Protein AF-F2UJC3-F1 (afdb_monomer)

Sequence (124 aa):
MILPASKEKDKKLKKRYAVFDDDGNLCELKGFEIKRNGELKLIKIFQSSVFEAFLQGDNLEEVYEAVATVADHWLDILYSKGEGLSSQELFDLISENRSMSRTLKEYEGQKSTSISTAKSVQAC

Mean predicted aligned error: 4.81 Å

pLDDT: mean 92.14, std 5.21, range [58.25, 98.31]

Nearest PDB structures (foldseek):
  8b6k-assembly2_B  TM=9.896E-01  e=1.056E-11  Saccharomyces cerevisiae
  6fwk-assembly2_B  TM=9.889E-01  e=9.911E-12  Saccharomyces cerevisiae S288C
  6g0a-assembly1_A  TM=9.917E-01  e=2.744E-11  Saccharomyces cerevisiae S288C
  4m8o-assembly1_A  TM=9.919E-01  e=3.116E-11  Saccharomyces cerevisiae S288C
  9b8r-assembly1_E  TM=9.919E-01  e=4.565E-11  Saccharomyces cerevisiae

Foldseek 3Di:
DDADQDPDPPDGDPFADWDADPVRDTPDGTDAPLPDDKDQQQRNVLVVCLSSLCVDDDDPVRSVVSSVVSVVVSVCCVVVVNPPHDPVRSCNRGDIDDDDPDDLVVQPPHDDPVNVVVVVVVVD

InterPro domains:
  IPR029703 DNA polymerase epsilon catalytic subunit [PTHR10670] (1-120)
  IPR042087 DNA polymerase family B, thumb domain [G3DSA:1.10.132.60] (13-124)
  IPR043502 DNA/RNA polymerase superfamily [SSF56672] (1-120)
  IPR055191 DNA polymerase epsilon ,catalytic subunit A, thumb domain [PF22634] (36-121)

Radius of gyration: 18.41 Å; Cα contacts (8 Å, |Δi|>4): 115; chains: 1; bounding box: 40×36×49 Å

Secondary structure (DSSP, 8-state):
-B-PPPSSTT---TT-EEEE-TTS-EEEEES-GGGSSS-BHHHHHHHHHHHHHTT--SSHHHHHHHHHHHHHHHHHHHHTTSTT--HHHHHHHH-B----SS-GGGGTT---HHHHHHHHHHH-

Structure (mmCIF, N/CA/C/O backbone):
data_AF-F2UJC3-F1
#
_entry.id   AF-F2UJC3-F1
#
loop_
_atom_site.group_PDB
_atom_site.id
_atom_site.type_symbol
_atom_site.label_atom_id
_atom_site.label_alt_id
_atom_site.label_comp_id
_atom_site.label_asym_id
_atom_site.label_entity_id
_atom_site.label_seq_id
_atom_site.pdbx_PDB_ins_code
_atom_site.Cartn_x
_atom_site.Cartn_y
_atom_site.Cartn_z
_atom_site.occupancy
_atom_site.B_iso_or_equiv
_atom_site.auth_seq_id
_atom_site.auth_comp_id
_atom_site.auth_asym_id
_atom_site.auth_atom_id
_atom_site.pdbx_PDB_model_num
ATOM 1 N N . MET A 1 1 ? 7.088 -12.435 -9.615 1.00 91.94 1 MET A N 1
ATOM 2 C CA . MET A 1 1 ? 6.589 -12.642 -8.228 1.00 91.94 1 MET A CA 1
ATOM 3 C C . MET A 1 1 ? 7.376 -11.755 -7.277 1.00 91.94 1 MET A C 1
ATOM 5 O O . MET A 1 1 ? 8.595 -11.742 -7.368 1.00 91.94 1 MET A O 1
ATOM 9 N N . ILE A 1 2 ? 6.699 -11.057 -6.364 1.00 94.25 2 ILE A N 1
ATOM 10 C CA . ILE A 1 2 ? 7.307 -10.134 -5.397 1.00 94.25 2 ILE A CA 1
ATOM 11 C C . ILE A 1 2 ? 7.008 -10.600 -3.967 1.00 94.25 2 ILE A C 1
ATOM 13 O O . ILE A 1 2 ? 5.863 -10.918 -3.625 1.00 94.25 2 ILE A O 1
ATOM 17 N N . LEU A 1 3 ? 8.047 -10.626 -3.128 1.00 93.31 3 LEU A N 1
ATOM 18 C CA . LEU A 1 3 ? 8.002 -11.041 -1.725 1.00 93.31 3 LEU A CA 1
ATOM 19 C C . LEU A 1 3 ? 8.567 -9.930 -0.825 1.00 93.31 3 LEU A C 1
ATOM 21 O O . LEU A 1 3 ? 9.729 -9.562 -0.989 1.00 93.31 3 LEU A O 1
ATOM 25 N N . PRO A 1 4 ? 7.799 -9.406 0.148 1.00 92.69 4 PRO A N 1
ATOM 26 C CA . PRO A 1 4 ? 8.301 -8.391 1.062 1.00 92.69 4 PRO A CA 1
ATOM 27 C C . PRO A 1 4 ? 9.176 -9.005 2.163 1.00 92.69 4 PRO A C 1
ATOM 29 O O . PRO A 1 4 ? 8.915 -10.105 2.662 1.00 92.69 4 PRO A O 1
ATOM 32 N N . ALA A 1 5 ? 10.175 -8.244 2.607 1.00 91.12 5 ALA A N 1
ATOM 33 C CA . ALA A 1 5 ? 11.023 -8.592 3.742 1.00 91.12 5 ALA A CA 1
ATOM 34 C C . ALA A 1 5 ? 10.494 -7.992 5.058 1.00 91.12 5 ALA A C 1
ATOM 36 O O . ALA A 1 5 ? 9.846 -6.946 5.079 1.00 91.12 5 A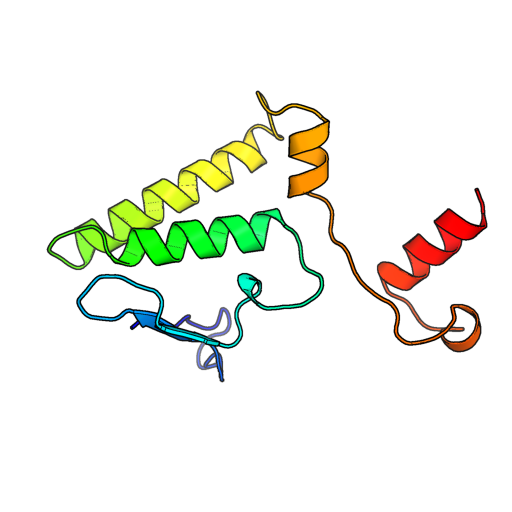LA A O 1
ATOM 37 N N . SER A 1 6 ? 10.766 -8.668 6.176 1.00 90.56 6 SER A N 1
ATOM 38 C CA . SER A 1 6 ? 10.477 -8.139 7.514 1.00 90.56 6 SER A CA 1
ATOM 39 C C . SER A 1 6 ? 11.411 -6.981 7.856 1.00 90.56 6 SER A C 1
ATOM 41 O O . SER A 1 6 ? 12.578 -6.997 7.475 1.00 90.56 6 SER A O 1
ATOM 43 N N . LYS A 1 7 ? 10.924 -6.027 8.660 1.00 89.06 7 LYS A N 1
ATOM 44 C CA . LYS A 1 7 ? 11.773 -4.997 9.283 1.00 89.06 7 LYS A CA 1
ATOM 45 C C . LYS A 1 7 ? 12.712 -5.585 10.339 1.00 89.06 7 LYS A C 1
ATOM 47 O O . LYS A 1 7 ? 13.812 -5.089 10.542 1.00 89.06 7 LYS A O 1
ATOM 52 N N . GLU A 1 8 ? 12.262 -6.625 11.036 1.00 89.62 8 GLU A N 1
ATOM 53 C CA . GLU A 1 8 ? 13.068 -7.321 12.036 1.00 89.62 8 GLU A CA 1
ATOM 54 C C . GLU A 1 8 ? 13.976 -8.357 11.376 1.00 89.62 8 GLU A C 1
ATOM 56 O O . GLU A 1 8 ? 13.498 -9.190 10.595 1.00 89.62 8 GLU A O 1
ATOM 61 N N . LYS A 1 9 ? 15.260 -8.333 11.751 1.00 86.00 9 LYS A N 1
ATOM 62 C CA . LYS A 1 9 ? 16.257 -9.320 11.332 1.00 86.00 9 LYS A CA 1
ATOM 63 C C . LYS A 1 9 ? 15.780 -10.738 11.673 1.00 86.00 9 LYS A C 1
ATOM 65 O O . LYS A 1 9 ? 15.183 -10.963 12.723 1.00 86.00 9 LYS A O 1
ATOM 70 N N . ASP A 1 10 ? 16.023 -11.679 10.764 1.00 83.88 10 ASP A N 1
ATOM 71 C CA . ASP A 1 10 ? 15.703 -13.109 10.901 1.00 83.88 10 ASP A CA 1
ATOM 72 C C . ASP A 1 10 ? 14.208 -13.450 11.065 1.00 83.88 10 ASP A C 1
ATOM 74 O O . ASP A 1 10 ? 13.841 -14.611 11.264 1.00 83.88 10 ASP A O 1
ATOM 78 N N . LYS A 1 11 ? 13.306 -12.476 10.895 1.00 88.00 11 LYS A N 1
ATOM 79 C CA . LYS A 1 11 ? 11.866 -12.728 10.777 1.00 88.00 11 LYS A CA 1
ATOM 80 C C . LYS A 1 11 ? 11.440 -12.700 9.314 1.00 88.00 11 LYS A C 1
ATOM 82 O O . LYS A 1 11 ? 11.883 -11.875 8.527 1.00 88.00 11 LYS A O 1
ATOM 87 N N . LYS A 1 12 ? 10.535 -13.603 8.936 1.00 82.81 12 LYS A N 1
ATOM 88 C CA . LYS A 1 12 ? 9.897 -13.603 7.611 1.00 82.81 12 LYS A CA 1
ATOM 89 C C . LYS A 1 12 ? 8.469 -13.088 7.729 1.00 82.81 12 LYS A C 1
ATOM 91 O O . LYS A 1 12 ? 7.729 -13.522 8.615 1.00 82.81 12 LYS A O 1
ATOM 96 N N . LEU A 1 13 ? 8.059 -12.222 6.804 1.00 85.81 13 LEU A N 1
ATOM 97 C CA . LEU A 1 13 ? 6.650 -11.875 6.635 1.00 85.81 13 LEU A CA 1
ATOM 98 C C . LEU A 1 13 ? 5.927 -13.068 6.011 1.00 85.81 13 LEU A C 1
ATOM 100 O O . LEU A 1 13 ? 6.149 -13.427 4.859 1.00 85.81 13 LEU A O 1
ATOM 104 N N . LYS A 1 14 ? 5.067 -13.720 6.794 1.00 86.94 14 LYS A N 1
ATOM 105 C CA . LYS A 1 14 ? 4.240 -14.822 6.294 1.00 86.94 14 LYS A CA 1
ATOM 106 C C . LYS A 1 14 ? 3.016 -14.261 5.565 1.00 86.94 14 LYS A C 1
ATOM 108 O O . LYS A 1 14 ? 2.448 -13.259 5.992 1.00 86.94 14 LYS A O 1
ATOM 113 N N . LYS A 1 15 ? 2.564 -14.972 4.526 1.00 87.56 15 LYS A N 1
ATOM 114 C CA . LYS A 1 15 ? 1.304 -14.712 3.798 1.00 87.56 15 LYS A CA 1
ATOM 115 C C . LYS A 1 15 ? 1.222 -13.339 3.108 1.00 87.56 15 LYS A C 1
ATOM 117 O O . LYS A 1 15 ? 0.120 -12.814 2.964 1.00 87.56 15 LYS A O 1
ATOM 122 N N . ARG A 1 16 ? 2.356 -12.767 2.690 1.00 92.81 16 ARG A N 1
ATOM 123 C CA . ARG A 1 16 ? 2.398 -11.540 1.882 1.00 92.81 16 ARG A CA 1
ATOM 124 C C . ARG A 1 16 ? 3.154 -11.794 0.584 1.00 92.81 16 ARG A C 1
ATOM 126 O O . ARG A 1 16 ? 4.325 -12.152 0.653 1.00 92.81 16 ARG A O 1
ATOM 133 N N . TYR A 1 17 ? 2.482 -11.671 -0.556 1.00 93.81 17 TYR A N 1
ATOM 134 C CA . TYR A 1 17 ? 3.084 -11.849 -1.881 1.00 93.81 17 TYR A CA 1
ATOM 135 C C . TYR A 1 17 ? 2.195 -11.268 -2.988 1.00 93.81 17 TYR A C 1
ATOM 137 O O . TYR A 1 17 ? 0.974 -11.166 -2.821 1.00 93.81 17 TYR A O 1
ATOM 145 N N . ALA A 1 18 ? 2.834 -10.873 -4.089 1.00 94.75 18 ALA A N 1
ATOM 146 C CA . ALA A 1 18 ? 2.191 -10.418 -5.318 1.00 94.75 18 ALA A CA 1
ATOM 147 C C . ALA A 1 18 ? 2.711 -11.239 -6.509 1.00 94.75 18 ALA A C 1
ATOM 149 O O . ALA A 1 18 ? 3.917 -11.488 -6.627 1.00 94.75 18 ALA A O 1
ATOM 150 N N . VAL A 1 19 ? 1.806 -11.691 -7.371 1.00 95.00 19 VAL A N 1
ATOM 151 C CA . VAL A 1 19 ? 2.104 -12.501 -8.557 1.00 95.00 19 VAL A CA 1
ATOM 152 C C . VAL A 1 19 ? 1.427 -11.867 -9.761 1.00 95.00 19 VAL A C 1
ATOM 154 O O . VAL A 1 19 ? 0.240 -11.552 -9.702 1.00 95.00 19 VAL A O 1
ATOM 157 N N . PHE A 1 20 ? 2.206 -11.718 -10.825 1.00 94.75 20 PHE A N 1
ATOM 158 C CA . PHE A 1 20 ? 1.778 -11.227 -12.125 1.00 94.75 20 PHE A CA 1
ATOM 159 C C . PHE A 1 20 ? 1.846 -12.364 -13.145 1.00 94.75 20 PHE A C 1
ATOM 161 O O . PHE A 1 20 ? 2.682 -13.259 -12.971 1.00 94.75 20 PHE A O 1
ATOM 168 N N . ASP A 1 21 ? 0.971 -12.340 -14.148 1.00 94.44 21 ASP A N 1
ATOM 169 C CA . ASP A 1 21 ? 1.097 -13.189 -15.337 1.00 94.44 21 ASP A CA 1
ATOM 170 C C . ASP A 1 21 ? 2.080 -12.593 -16.351 1.00 94.44 21 ASP A C 1
ATOM 172 O O . ASP A 1 21 ? 2.626 -11.503 -16.164 1.00 94.44 21 ASP A O 1
ATOM 176 N N . ASP A 1 22 ? 2.303 -13.348 -17.423 1.00 91.94 22 ASP A N 1
ATOM 177 C CA . ASP A 1 22 ? 3.188 -12.984 -18.528 1.00 91.94 22 ASP A CA 1
ATOM 178 C C . ASP A 1 22 ? 2.667 -11.776 -19.330 1.00 91.94 22 ASP A C 1
ATOM 180 O O . ASP A 1 22 ? 3.450 -11.096 -19.989 1.00 91.94 22 ASP A O 1
ATOM 184 N N . ASP A 1 23 ? 1.367 -11.473 -19.234 1.00 92.88 23 ASP A N 1
ATOM 185 C CA . ASP A 1 23 ? 0.739 -10.292 -19.837 1.00 92.88 23 ASP A CA 1
ATOM 186 C C . ASP A 1 23 ? 0.854 -9.044 -18.930 1.00 92.88 23 ASP A C 1
ATOM 188 O O . ASP A 1 23 ? 0.412 -7.955 -19.302 1.00 92.88 23 ASP A O 1
ATOM 192 N N . GLY A 1 24 ? 1.441 -9.181 -17.734 1.00 90.06 24 GLY A N 1
ATOM 193 C CA . GLY A 1 24 ? 1.634 -8.100 -16.766 1.00 90.06 24 GLY A CA 1
ATOM 194 C C . GLY A 1 24 ? 0.418 -7.807 -15.881 1.00 90.06 24 GLY A C 1
ATOM 195 O O . GLY A 1 24 ? 0.413 -6.818 -15.146 1.00 90.06 24 GLY A O 1
ATOM 196 N N . ASN A 1 25 ? -0.614 -8.651 -15.889 1.00 90.81 25 ASN A N 1
ATOM 197 C CA . ASN A 1 25 ? -1.780 -8.486 -15.027 1.00 90.81 25 ASN A CA 1
ATOM 198 C C . ASN A 1 25 ? -1.530 -9.068 -13.634 1.00 90.81 25 ASN A C 1
ATOM 200 O O . ASN A 1 25 ? -0.940 -10.134 -13.461 1.00 90.81 25 ASN A O 1
ATOM 204 N N . LEU A 1 26 ? -2.033 -8.385 -12.604 1.00 91.19 26 LEU A N 1
ATOM 205 C CA . LEU A 1 26 ? -1.931 -8.838 -11.217 1.00 91.19 26 LEU A CA 1
ATOM 206 C C . LEU A 1 26 ? -2.899 -10.005 -10.946 1.00 91.19 26 LEU A C 1
ATOM 208 O O . LEU A 1 26 ? -4.063 -9.792 -10.597 1.00 91.19 26 LEU A O 1
ATOM 212 N N . CYS A 1 27 ? -2.414 -11.241 -11.062 1.00 92.50 27 CYS A N 1
ATOM 213 C CA . CYS A 1 27 ? -3.223 -12.447 -10.860 1.00 92.50 27 CYS A CA 1
ATOM 214 C C . CYS A 1 27 ? -3.510 -12.743 -9.388 1.00 92.50 27 CYS A C 1
ATOM 216 O O . CYS A 1 27 ? -4.622 -13.130 -9.027 1.00 92.50 27 CYS A O 1
ATOM 218 N N . GLU A 1 28 ? -2.505 -12.598 -8.521 1.00 92.56 28 GLU A N 1
ATOM 219 C CA . GLU A 1 28 ? -2.646 -12.932 -7.106 1.00 92.56 28 GLU A CA 1
ATOM 220 C C . GLU A 1 28 ? -2.007 -11.876 -6.212 1.00 92.56 28 GLU A C 1
ATOM 222 O O . GLU A 1 28 ? -0.835 -11.531 -6.342 1.00 92.56 28 GLU A O 1
ATOM 227 N N . LEU A 1 29 ? -2.786 -11.400 -5.241 1.00 92.44 29 LEU A N 1
ATOM 228 C CA . LEU A 1 29 ? -2.336 -10.445 -4.242 1.00 92.44 29 LEU A CA 1
ATOM 229 C C . LEU A 1 29 ? -2.825 -10.872 -2.862 1.00 92.44 29 LEU A C 1
ATOM 231 O O . LEU A 1 29 ? -4.030 -10.879 -2.589 1.00 92.44 29 LEU A O 1
ATOM 235 N N . LYS A 1 30 ? -1.891 -11.210 -1.969 1.00 91.94 30 LYS A N 1
ATOM 236 C CA . LYS A 1 30 ? -2.212 -11.690 -0.620 1.00 91.94 30 LYS A CA 1
ATOM 237 C C . LYS A 1 30 ? -1.521 -10.883 0.458 1.00 91.94 30 LYS A C 1
ATOM 239 O O . LYS A 1 30 ? -0.348 -10.554 0.353 1.00 91.94 30 LYS A O 1
ATOM 244 N N . GLY A 1 31 ? -2.273 -10.603 1.523 1.00 88.81 31 GLY A N 1
ATOM 245 C CA . GLY A 1 31 ? -1.760 -10.012 2.760 1.00 88.81 31 GLY A CA 1
ATOM 246 C C . GLY A 1 31 ? -1.377 -8.531 2.689 1.00 88.81 31 GLY A C 1
ATOM 247 O O . GLY A 1 31 ? -0.895 -8.015 3.696 1.00 88.81 31 GLY A O 1
ATOM 248 N N . PHE A 1 32 ? -1.609 -7.868 1.553 1.00 91.38 32 PHE A N 1
ATOM 249 C CA . PHE A 1 32 ? -1.388 -6.435 1.361 1.00 91.38 32 PHE A CA 1
ATOM 250 C C . PHE A 1 32 ? -2.638 -5.601 1.638 1.00 91.38 32 PHE A C 1
ATOM 252 O O . PHE A 1 32 ? -3.776 -6.057 1.492 1.00 91.38 32 PHE A O 1
ATOM 259 N N . GLU A 1 33 ? -2.398 -4.359 2.030 1.00 90.31 33 GLU A N 1
ATOM 260 C CA . GLU A 1 33 ? -3.366 -3.361 2.459 1.00 90.31 33 GLU A CA 1
ATOM 261 C C . GLU A 1 33 ? -4.353 -2.977 1.340 1.00 90.31 33 GLU A C 1
ATOM 263 O O . GLU A 1 33 ? -5.517 -2.705 1.637 1.00 90.31 33 GLU A O 1
ATOM 268 N N . ILE A 1 34 ? -3.965 -3.099 0.061 1.00 89.06 34 ILE A N 1
ATOM 269 C CA . ILE A 1 34 ? -4.848 -2.909 -1.113 1.00 89.06 34 ILE A CA 1
ATOM 270 C C . ILE A 1 34 ? -6.185 -3.658 -0.967 1.00 89.06 34 ILE A C 1
ATOM 272 O O . ILE A 1 34 ? -7.248 -3.094 -1.225 1.00 89.06 34 ILE A O 1
ATOM 276 N N . LYS A 1 35 ? -6.153 -4.930 -0.544 1.00 83.31 35 LYS A N 1
ATOM 277 C CA . LYS A 1 35 ? -7.343 -5.804 -0.461 1.00 83.31 35 LYS A CA 1
ATOM 278 C C . LYS A 1 35 ? -7.989 -5.825 0.927 1.00 83.31 35 LYS A C 1
ATOM 280 O O . LYS A 1 35 ? -8.934 -6.579 1.146 1.00 83.31 35 LYS A O 1
ATOM 285 N N . ARG A 1 36 ? -7.487 -5.040 1.885 1.00 84.19 36 ARG A N 1
ATOM 286 C CA . ARG A 1 36 ? -8.015 -5.004 3.257 1.00 84.19 36 ARG A CA 1
ATOM 287 C C . ARG A 1 36 ? -9.152 -3.993 3.376 1.00 84.19 36 ARG A C 1
ATOM 289 O O . ARG A 1 36 ? -9.062 -2.872 2.873 1.00 84.19 36 ARG A O 1
ATOM 296 N N . ASN A 1 37 ? -10.223 -4.378 4.065 1.00 79.19 37 ASN A N 1
ATOM 297 C CA . ASN A 1 37 ? -11.302 -3.455 4.410 1.00 79.19 37 ASN A CA 1
ATOM 298 C C . ASN A 1 37 ? -10.819 -2.520 5.517 1.00 79.19 37 ASN A C 1
ATOM 300 O O . ASN A 1 37 ? -10.484 -2.987 6.602 1.00 79.19 37 ASN A O 1
ATOM 304 N N . GLY A 1 38 ? -10.806 -1.223 5.213 1.00 77.12 38 GLY A N 1
ATOM 305 C CA . GLY A 1 38 ? -10.273 -0.184 6.086 1.00 77.12 38 GLY A CA 1
ATOM 306 C C . GLY A 1 38 ? -8.751 -0.209 6.209 1.00 77.12 38 GLY A C 1
ATOM 307 O O . GLY A 1 38 ? -8.202 -1.135 6.775 1.00 77.12 38 GLY A O 1
ATOM 308 N N . GLU A 1 39 ? -8.085 0.789 5.635 1.00 86.06 39 GLU A N 1
ATOM 309 C CA . GLU A 1 39 ? -6.673 1.162 5.823 1.00 86.06 39 GLU A CA 1
ATOM 310 C C . GLU A 1 39 ? -6.526 2.586 5.248 1.00 86.06 39 GLU A C 1
ATOM 312 O O . GLU A 1 39 ? -7.443 3.076 4.573 1.00 86.06 39 GLU A O 1
ATOM 317 N N . LEU A 1 40 ? -5.379 3.233 5.459 1.00 90.06 40 LEU A N 1
ATOM 318 C CA . LEU A 1 40 ? -5.065 4.528 4.849 1.00 90.06 40 LEU A CA 1
ATOM 319 C C . LEU A 1 40 ? -5.110 4.433 3.313 1.00 90.06 40 LEU A C 1
ATOM 321 O O . LEU A 1 40 ? -4.409 3.603 2.723 1.00 90.06 40 LEU A O 1
ATOM 325 N N . LYS A 1 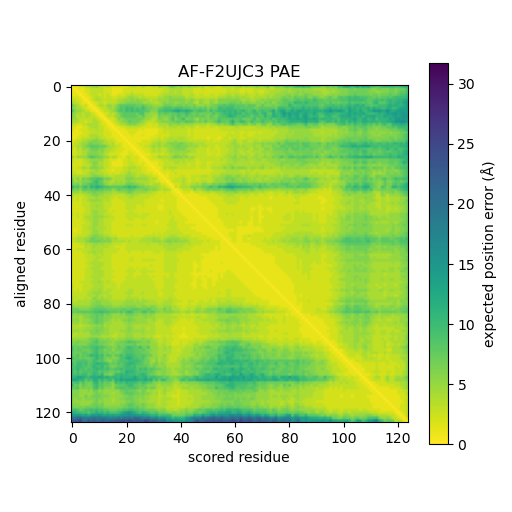41 ? -5.911 5.283 2.655 1.00 90.62 41 LYS A N 1
ATOM 326 C CA . LYS A 1 41 ? -6.079 5.251 1.189 1.00 90.62 41 LYS A CA 1
ATOM 327 C C . LYS A 1 41 ? -4.747 5.464 0.469 1.00 90.62 41 LYS A C 1
ATOM 329 O O . LYS A 1 41 ? -4.460 4.729 -0.472 1.00 90.62 41 LYS A O 1
ATOM 334 N N . LEU A 1 42 ? -3.908 6.373 0.976 1.00 93.81 42 LEU A N 1
ATOM 335 C CA . LEU A 1 42 ? -2.541 6.610 0.497 1.00 93.81 42 LEU A CA 1
ATOM 336 C C . LEU A 1 42 ? -1.743 5.307 0.335 1.00 93.81 42 LEU A C 1
ATOM 338 O O . LEU A 1 42 ? -1.200 5.046 -0.731 1.00 93.81 42 LEU A O 1
ATOM 342 N N . ILE A 1 43 ? -1.716 4.453 1.366 1.00 93.19 43 ILE A N 1
ATOM 343 C CA . ILE A 1 43 ? -0.935 3.206 1.346 1.00 93.19 43 ILE A CA 1
ATOM 344 C C . ILE A 1 43 ? -1.465 2.239 0.292 1.00 93.19 43 ILE A C 1
ATOM 346 O O . ILE A 1 43 ? -0.679 1.566 -0.369 1.00 93.19 43 ILE A O 1
ATOM 350 N N . LYS A 1 44 ? -2.786 2.173 0.110 1.00 91.75 44 LYS A N 1
ATOM 351 C CA . LYS A 1 44 ? -3.381 1.310 -0.914 1.00 91.75 44 LYS A CA 1
ATOM 352 C C . LYS A 1 44 ? -2.976 1.753 -2.314 1.00 91.75 44 LYS A C 1
ATOM 354 O O . LYS A 1 44 ? -2.592 0.911 -3.115 1.00 91.75 44 LYS A O 1
ATOM 359 N N . ILE A 1 45 ? -3.044 3.055 -2.590 1.00 93.19 45 ILE A N 1
ATOM 360 C CA . ILE A 1 45 ? -2.684 3.596 -3.905 1.00 93.19 45 ILE A CA 1
ATOM 361 C C . ILE A 1 45 ? -1.179 3.431 -4.142 1.00 93.19 45 ILE A C 1
ATOM 363 O O . ILE A 1 45 ? -0.791 2.922 -5.189 1.00 93.19 45 ILE A O 1
ATOM 367 N N . PHE A 1 46 ? -0.352 3.759 -3.145 1.00 95.25 46 PHE A N 1
ATOM 368 C CA . PHE A 1 46 ? 1.092 3.537 -3.187 1.00 95.25 46 PHE A CA 1
ATOM 369 C C . PHE A 1 46 ? 1.425 2.088 -3.552 1.00 95.25 46 PHE A C 1
ATOM 371 O O . PHE A 1 46 ? 2.148 1.849 -4.516 1.00 95.25 46 PHE A O 1
ATOM 378 N N . GLN A 1 47 ? 0.853 1.117 -2.836 1.00 93.62 47 GLN A N 1
ATOM 379 C CA . GLN A 1 47 ? 1.107 -0.297 -3.102 1.00 93.62 47 GLN A CA 1
ATOM 380 C C . GLN A 1 47 ? 0.704 -0.701 -4.518 1.00 93.62 47 GLN A C 1
ATOM 382 O O . GLN A 1 47 ? 1.467 -1.415 -5.160 1.00 93.62 47 GLN A O 1
ATOM 387 N N . SER A 1 48 ? -0.448 -0.242 -5.019 1.00 92.56 48 SER A N 1
ATOM 388 C CA . SER A 1 48 ? -0.853 -0.526 -6.400 1.00 92.56 48 SER A CA 1
ATOM 389 C C . SER A 1 48 ? 0.171 0.021 -7.398 1.00 92.56 48 SER A C 1
ATOM 391 O O . SER A 1 48 ? 0.677 -0.743 -8.214 1.00 92.56 48 SER A O 1
ATOM 393 N N . SER A 1 49 ? 0.557 1.296 -7.261 1.00 94.56 49 SER A N 1
ATOM 394 C CA . SER A 1 49 ? 1.537 1.931 -8.156 1.00 94.56 49 SER A CA 1
ATOM 395 C C . SER A 1 49 ? 2.922 1.279 -8.102 1.00 94.56 49 SER A C 1
ATOM 397 O O . SER A 1 49 ? 3.574 1.111 -9.126 1.00 94.56 49 SER A O 1
ATOM 399 N N . VAL A 1 50 ? 3.368 0.854 -6.917 1.00 95.62 50 VAL A N 1
ATOM 400 C CA . VAL A 1 50 ? 4.668 0.193 -6.752 1.00 95.62 50 VAL A CA 1
ATOM 401 C C . VAL A 1 50 ? 4.666 -1.207 -7.350 1.00 95.62 50 VAL A C 1
ATOM 403 O O . VAL A 1 50 ? 5.666 -1.611 -7.933 1.00 95.62 50 VAL A O 1
ATOM 406 N N . PHE A 1 51 ? 3.569 -1.961 -7.227 1.00 95.00 51 PHE A N 1
ATOM 407 C CA . PHE A 1 51 ? 3.499 -3.291 -7.830 1.00 95.00 51 PHE A CA 1
ATOM 408 C C . PHE A 1 51 ? 3.561 -3.243 -9.353 1.00 95.00 51 PHE A C 1
ATOM 410 O O . PHE A 1 51 ? 4.235 -4.084 -9.936 1.00 95.00 51 PHE A O 1
ATOM 417 N N . GLU A 1 52 ? 2.925 -2.257 -9.977 1.00 92.69 52 GLU A N 1
ATOM 418 C CA . GLU A 1 52 ? 3.039 -2.033 -11.422 1.00 92.69 52 GLU A CA 1
ATOM 419 C C . GLU A 1 52 ? 4.471 -1.644 -11.824 1.00 92.69 52 GLU A C 1
ATOM 421 O O . GLU A 1 52 ? 4.989 -2.150 -12.817 1.00 92.69 52 GLU A O 1
ATOM 426 N N . ALA A 1 53 ? 5.159 -0.825 -11.019 1.00 96.12 53 ALA A N 1
ATOM 427 C CA . ALA A 1 53 ? 6.546 -0.431 -11.281 1.00 96.12 53 ALA A CA 1
ATOM 428 C C . ALA A 1 53 ? 7.544 -1.602 -11.246 1.00 96.12 53 ALA A C 1
ATOM 430 O O . ALA A 1 53 ? 8.558 -1.551 -11.931 1.00 96.12 53 ALA A O 1
ATOM 431 N N . PHE A 1 54 ? 7.249 -2.688 -10.520 1.00 96.06 54 PHE A N 1
ATOM 432 C CA . PHE A 1 54 ? 8.083 -3.900 -10.537 1.00 96.06 54 PHE A CA 1
ATOM 433 C C . PHE A 1 54 ? 8.108 -4.625 -11.894 1.00 96.06 54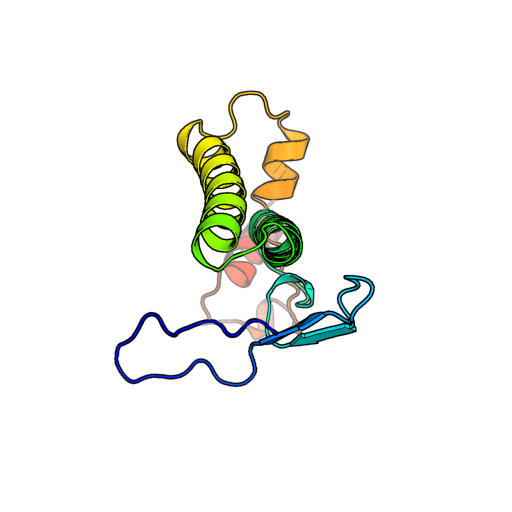 PHE A C 1
ATOM 435 O O . PHE A 1 54 ? 8.896 -5.557 -12.055 1.00 96.06 54 PHE A O 1
ATOM 442 N N . LEU A 1 55 ? 7.241 -4.247 -12.838 1.00 95.62 55 LEU A N 1
ATOM 443 C CA . LEU A 1 55 ? 7.208 -4.792 -14.199 1.00 95.62 55 LEU A CA 1
ATOM 444 C C . LEU A 1 55 ? 7.988 -3.939 -15.213 1.00 95.62 55 LEU A C 1
ATOM 446 O O . LEU A 1 55 ? 8.005 -4.268 -16.394 1.00 95.62 55 LEU A O 1
ATOM 450 N N . GLN A 1 56 ? 8.587 -2.832 -14.774 1.00 96.00 56 GLN A N 1
ATOM 451 C CA . GLN A 1 56 ? 9.361 -1.917 -15.612 1.00 96.00 56 GLN A CA 1
ATOM 452 C C . GLN A 1 56 ? 10.857 -2.243 -15.490 1.00 96.00 56 GLN A C 1
ATOM 454 O O . GLN A 1 56 ? 11.319 -2.484 -14.381 1.00 96.00 56 GLN A O 1
ATOM 459 N N . GLY A 1 57 ? 11.610 -2.189 -16.592 1.00 96.38 57 GLY A N 1
ATOM 460 C CA . GLY A 1 57 ? 13.065 -2.412 -16.621 1.00 96.38 57 GLY A CA 1
ATOM 461 C C . GLY A 1 57 ? 13.477 -3.801 -17.122 1.00 96.38 57 GLY A C 1
ATOM 462 O O . GLY A 1 57 ? 12.751 -4.781 -16.954 1.00 96.38 57 GLY A O 1
ATOM 463 N N . ASP A 1 58 ? 14.662 -3.886 -17.727 1.00 96.12 58 ASP A N 1
ATOM 464 C CA . ASP A 1 58 ? 15.184 -5.111 -18.354 1.00 96.12 58 ASP A CA 1
ATOM 465 C C . ASP A 1 58 ? 16.109 -5.909 -17.420 1.00 96.12 58 ASP A C 1
ATOM 467 O O . ASP A 1 58 ? 16.456 -7.067 -17.677 1.00 96.12 58 ASP A O 1
ATOM 471 N N . ASN A 1 59 ? 16.524 -5.300 -16.309 1.00 97.62 59 ASN A N 1
ATOM 472 C CA . ASN A 1 59 ? 17.364 -5.920 -15.295 1.00 97.62 59 ASN A CA 1
ATOM 473 C C . ASN A 1 59 ? 16.961 -5.478 -13.879 1.00 97.62 59 ASN A C 1
ATOM 475 O O . ASN A 1 59 ? 16.135 -4.591 -13.683 1.00 97.62 59 ASN A O 1
ATOM 479 N N . LEU A 1 60 ? 17.548 -6.123 -12.868 1.00 96.81 60 LEU A N 1
ATOM 480 C CA . LEU A 1 60 ? 17.172 -5.896 -11.473 1.00 96.81 60 LEU A CA 1
ATOM 481 C C . LEU A 1 60 ? 17.412 -4.450 -11.009 1.00 96.81 60 LEU A C 1
ATOM 483 O O . LEU A 1 60 ? 16.653 -3.957 -10.181 1.00 96.81 60 LEU A O 1
ATOM 487 N N . GLU A 1 61 ? 18.461 -3.798 -11.507 1.00 97.88 61 GLU A N 1
ATOM 488 C CA . GLU A 1 61 ? 18.801 -2.419 -11.149 1.00 97.88 61 GLU A CA 1
ATOM 489 C C . GLU A 1 61 ? 17.735 -1.460 -11.681 1.00 97.88 61 GLU A C 1
ATOM 491 O O . GLU A 1 61 ? 17.100 -0.769 -10.888 1.00 97.88 61 GLU A O 1
ATOM 496 N N . GLU A 1 62 ? 17.428 -1.537 -12.976 1.00 98.19 62 GLU A N 1
ATOM 497 C CA . GLU A 1 62 ? 16.388 -0.724 -13.622 1.00 98.19 62 GLU A CA 1
ATOM 498 C C . GLU A 1 62 ? 15.001 -0.935 -12.997 1.00 98.19 62 GLU A C 1
ATOM 500 O O . GLU A 1 62 ? 14.257 0.024 -12.783 1.00 98.19 62 GLU A O 1
ATOM 505 N N . VAL A 1 63 ? 14.663 -2.177 -12.629 1.00 97.94 63 VAL A N 1
ATOM 506 C CA . VAL A 1 63 ? 13.416 -2.482 -11.908 1.00 97.94 63 VAL A CA 1
ATOM 507 C C . VAL A 1 63 ? 13.356 -1.736 -10.577 1.00 97.94 63 VAL A C 1
ATOM 509 O O . VAL A 1 63 ? 12.333 -1.138 -10.233 1.00 97.94 63 VAL A O 1
ATOM 512 N N . TYR A 1 64 ? 14.442 -1.749 -9.802 1.00 97.88 64 TYR A N 1
ATOM 513 C CA . TYR A 1 64 ? 14.473 -1.034 -8.529 1.00 9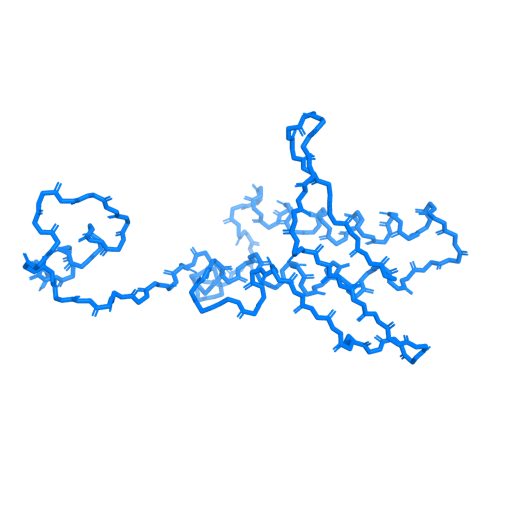7.88 64 TYR A CA 1
ATOM 514 C C . TYR A 1 64 ? 14.542 0.486 -8.699 1.00 97.88 64 TYR A C 1
ATOM 516 O O . TYR A 1 64 ? 13.984 1.184 -7.855 1.00 97.88 64 TYR A O 1
ATOM 524 N N . GLU A 1 65 ? 15.137 1.006 -9.772 1.00 98.31 65 GLU A N 1
ATOM 525 C CA . GLU A 1 65 ? 15.093 2.433 -10.115 1.00 98.31 65 GLU A CA 1
ATOM 526 C C . GLU A 1 65 ? 13.668 2.900 -10.444 1.00 98.31 65 GLU A C 1
ATOM 528 O O . GLU A 1 65 ? 13.211 3.931 -9.936 1.00 98.31 65 GLU A O 1
ATOM 533 N N . ALA A 1 66 ? 12.920 2.116 -11.227 1.00 98.06 66 ALA A N 1
ATOM 534 C CA . ALA A 1 66 ? 11.519 2.401 -11.533 1.00 98.06 66 ALA A CA 1
ATOM 535 C C . ALA A 1 66 ? 10.656 2.404 -10.261 1.00 98.06 66 ALA A C 1
ATOM 537 O O . ALA A 1 66 ? 9.863 3.321 -10.028 1.00 98.06 66 ALA A O 1
ATOM 538 N N . VAL A 1 67 ? 10.852 1.413 -9.386 1.00 97.81 67 VAL A N 1
ATOM 539 C CA . VAL A 1 67 ? 10.177 1.344 -8.081 1.00 97.81 67 VAL A CA 1
ATOM 540 C C . VAL A 1 67 ? 10.570 2.515 -7.175 1.00 97.81 67 VAL A C 1
ATOM 542 O O . VAL A 1 67 ? 9.702 3.078 -6.502 1.00 97.81 67 VAL A O 1
ATOM 545 N N . ALA A 1 68 ? 11.849 2.900 -7.152 1.00 98.06 68 ALA A N 1
ATOM 546 C CA . ALA A 1 68 ? 12.345 4.025 -6.363 1.00 98.06 68 ALA A CA 1
ATOM 547 C C . ALA A 1 68 ? 11.705 5.345 -6.805 1.00 98.06 68 ALA A C 1
ATOM 549 O O . ALA A 1 68 ? 11.209 6.084 -5.961 1.00 98.06 68 ALA A O 1
ATOM 550 N N . THR A 1 69 ? 11.590 5.576 -8.114 1.00 98.12 69 THR A N 1
ATOM 551 C CA . THR A 1 69 ? 10.930 6.767 -8.675 1.00 98.12 69 THR A CA 1
ATOM 552 C C . THR A 1 69 ? 9.493 6.913 -8.168 1.00 98.12 69 THR A C 1
ATOM 554 O O . THR A 1 69 ? 9.069 7.997 -7.764 1.00 98.12 69 THR A O 1
ATOM 557 N N . VAL A 1 70 ? 8.731 5.813 -8.136 1.00 97.69 70 VAL A N 1
ATOM 558 C CA . VAL A 1 70 ? 7.373 5.824 -7.573 1.00 97.69 70 VAL A CA 1
ATOM 559 C C . VAL A 1 70 ? 7.404 6.120 -6.074 1.00 97.69 70 VAL A C 1
ATOM 561 O O . VAL A 1 70 ? 6.588 6.903 -5.590 1.00 97.69 70 VAL A O 1
ATOM 564 N N . ALA A 1 71 ? 8.325 5.511 -5.326 1.00 97.56 71 ALA A N 1
ATOM 565 C CA . ALA A 1 71 ? 8.448 5.746 -3.891 1.00 97.56 71 ALA A CA 1
ATOM 566 C C . ALA A 1 71 ? 8.775 7.209 -3.560 1.00 97.56 71 ALA A C 1
ATOM 568 O O . ALA A 1 71 ? 8.129 7.778 -2.678 1.00 97.56 71 ALA A O 1
ATOM 569 N N . ASP A 1 72 ? 9.700 7.821 -4.296 1.00 97.94 72 ASP A N 1
ATOM 570 C CA . ASP A 1 72 ? 10.112 9.210 -4.106 1.00 97.94 72 ASP A CA 1
ATOM 571 C C . ASP A 1 72 ? 8.962 10.180 -4.385 1.00 97.94 72 ASP A C 1
ATOM 573 O O . ASP A 1 72 ? 8.688 11.044 -3.557 1.00 97.94 72 ASP A O 1
ATOM 577 N N . HIS A 1 73 ? 8.174 9.958 -5.442 1.00 95.94 73 HIS A N 1
ATOM 578 C CA . HIS A 1 73 ? 6.973 10.761 -5.707 1.00 95.94 73 HIS A CA 1
ATOM 579 C C . HIS A 1 73 ? 5.992 10.777 -4.516 1.00 95.94 73 HIS A C 1
ATOM 581 O O . HIS A 1 73 ? 5.456 11.822 -4.138 1.00 95.94 73 HIS A O 1
ATOM 587 N N . TRP A 1 74 ? 5.750 9.625 -3.882 1.00 96.06 74 TRP A N 1
ATOM 588 C CA . TRP A 1 74 ? 4.873 9.563 -2.707 1.00 96.06 74 TRP A CA 1
ATOM 589 C C . TRP A 1 74 ? 5.510 10.177 -1.456 1.00 96.06 74 TRP A C 1
ATOM 591 O O . TRP A 1 74 ? 4.790 10.738 -0.625 1.00 96.06 74 TRP A O 1
ATOM 601 N N . LEU A 1 75 ? 6.834 10.096 -1.312 1.00 96.75 75 LEU A N 1
ATOM 602 C CA . LEU A 1 75 ? 7.558 10.807 -0.260 1.00 96.75 75 LEU A CA 1
ATOM 603 C C . LEU A 1 75 ? 7.459 12.322 -0.450 1.00 96.75 75 LEU A C 1
ATOM 605 O O . LEU A 1 75 ? 7.188 13.022 0.524 1.00 96.75 75 LEU A O 1
ATOM 609 N N . ASP A 1 76 ? 7.583 12.824 -1.675 1.00 96.44 76 ASP A N 1
ATOM 610 C CA . ASP A 1 76 ? 7.483 14.249 -1.996 1.00 96.44 76 ASP A CA 1
ATOM 611 C C . ASP A 1 76 ? 6.117 14.823 -1.616 1.00 96.44 76 ASP A C 1
ATOM 613 O O . ASP A 1 76 ? 6.042 15.887 -0.996 1.00 96.44 76 ASP A O 1
ATOM 617 N N . ILE A 1 77 ? 5.026 14.094 -1.874 1.00 94.69 77 ILE A N 1
ATOM 618 C CA . ILE A 1 77 ? 3.679 14.480 -1.417 1.00 94.69 77 ILE A CA 1
ATOM 619 C C . ILE A 1 77 ? 3.636 14.632 0.113 1.00 94.69 77 ILE A C 1
ATOM 621 O O . ILE A 1 77 ? 3.032 15.570 0.637 1.00 94.69 77 ILE A O 1
ATOM 625 N N . LEU A 1 78 ? 4.282 13.730 0.855 1.00 95.31 78 LEU A N 1
ATOM 626 C CA . LEU A 1 78 ? 4.303 13.784 2.318 1.00 95.31 78 LEU A CA 1
ATOM 627 C C . LEU A 1 78 ? 5.201 14.914 2.844 1.00 95.31 78 LEU A C 1
ATOM 629 O O . LEU A 1 78 ? 4.803 15.628 3.768 1.00 95.31 78 LEU A O 1
ATOM 633 N N . TYR A 1 79 ? 6.387 15.105 2.265 1.00 96.62 79 TYR A N 1
ATOM 634 C CA . TYR A 1 79 ? 7.350 16.125 2.693 1.00 96.62 79 TYR A CA 1
ATOM 635 C C . TYR A 1 79 ? 6.910 17.545 2.340 1.00 96.62 79 TYR A C 1
ATOM 637 O O . TYR A 1 79 ? 7.097 18.457 3.148 1.00 96.62 79 TYR A O 1
ATOM 645 N N . SER A 1 80 ? 6.247 17.718 1.198 1.00 96.75 80 SER A N 1
ATOM 646 C CA . SER A 1 80 ? 5.586 18.970 0.815 1.00 96.75 80 SER A CA 1
ATOM 647 C C . SER A 1 80 ? 4.315 19.251 1.623 1.00 96.75 80 SER A C 1
ATOM 649 O O . SER A 1 80 ? 3.718 20.315 1.492 1.00 96.75 80 SER A O 1
ATOM 651 N N . LYS A 1 81 ? 3.892 18.321 2.494 1.00 95.31 81 LYS A N 1
ATOM 652 C CA . LYS 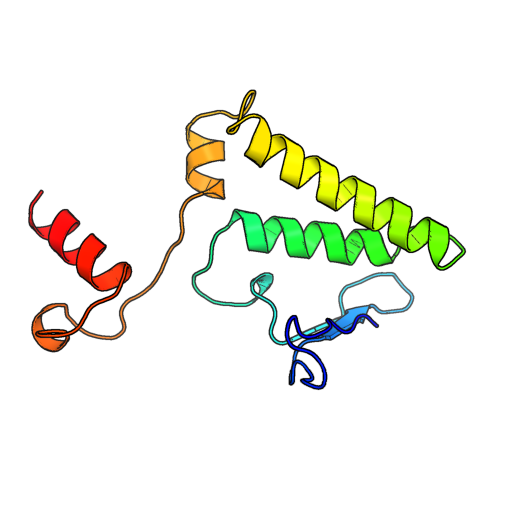A 1 81 ? 2.647 18.402 3.275 1.00 95.31 81 LYS A CA 1
ATOM 653 C C . LYS A 1 81 ? 1.406 18.542 2.384 1.00 95.31 81 LYS A C 1
ATOM 655 O O . LYS A 1 81 ? 0.450 19.220 2.760 1.00 95.31 81 LYS A O 1
ATOM 660 N N . GLY A 1 82 ? 1.415 17.876 1.230 1.00 94.31 82 GLY A N 1
ATOM 661 C CA . GLY A 1 82 ? 0.327 17.902 0.257 1.00 94.31 82 GLY A CA 1
ATOM 662 C C . GLY A 1 82 ? 0.241 19.205 -0.532 1.00 94.31 82 GLY A C 1
ATOM 663 O O . GLY A 1 82 ? -0.852 19.581 -0.953 1.00 94.31 82 GLY A O 1
ATOM 664 N N . GLU A 1 83 ? 1.358 19.914 -0.710 1.00 95.56 83 GLU A N 1
ATOM 665 C CA . GLU A 1 83 ? 1.397 21.093 -1.573 1.00 95.56 83 GLU A CA 1
ATOM 666 C C . GLU A 1 83 ? 0.921 20.729 -2.987 1.00 95.56 83 GLU A C 1
ATOM 668 O O . GLU A 1 83 ? 1.289 19.696 -3.541 1.00 95.56 83 GLU A O 1
ATOM 673 N N . GLY A 1 84 ? 0.051 21.563 -3.558 1.00 92.19 84 GLY A N 1
ATOM 674 C CA . GLY A 1 84 ? -0.546 21.316 -4.872 1.00 92.19 84 GLY A CA 1
ATOM 675 C C . GLY A 1 84 ? -1.739 20.352 -4.883 1.00 92.19 84 GLY A C 1
ATOM 676 O O . GLY A 1 84 ? -2.417 20.276 -5.904 1.00 92.19 84 GLY A O 1
ATOM 677 N N . LEU A 1 85 ? -2.056 19.674 -3.773 1.00 95.00 85 LEU A N 1
ATOM 678 C CA . LEU A 1 85 ? -3.278 18.872 -3.651 1.00 95.00 85 LEU A CA 1
ATOM 679 C C . LEU A 1 85 ? -4.457 19.726 -3.183 1.00 95.00 85 LEU A C 1
ATOM 681 O O . LEU A 1 85 ? -4.328 20.583 -2.304 1.00 95.00 85 LEU A O 1
ATOM 685 N N . SER A 1 86 ? -5.647 19.454 -3.719 1.00 96.62 86 SER A N 1
ATOM 686 C CA . SER A 1 86 ? -6.871 20.029 -3.166 1.00 96.62 86 SER A CA 1
ATOM 687 C C . SER A 1 86 ? -7.163 19.455 -1.776 1.00 96.62 86 SER A C 1
ATOM 689 O O . SER A 1 86 ? -6.777 18.334 -1.439 1.00 96.62 86 SER A O 1
ATOM 691 N N . SER A 1 87 ? -7.912 20.195 -0.953 1.00 95.12 87 SER A N 1
ATOM 692 C CA . SER A 1 87 ? -8.289 19.720 0.386 1.00 95.12 87 SER A CA 1
ATOM 693 C C . SER A 1 87 ? -9.068 18.402 0.352 1.00 95.12 87 SER A C 1
ATOM 695 O O . SER A 1 87 ? -8.911 17.588 1.259 1.00 95.12 87 SER A O 1
ATOM 697 N N . GLN A 1 88 ? -9.878 18.178 -0.689 1.00 94.75 88 GLN A N 1
ATOM 698 C CA . GLN A 1 88 ? -10.625 16.932 -0.852 1.00 94.75 88 GLN A CA 1
ATOM 699 C C . GLN A 1 88 ? -9.694 15.759 -1.165 1.00 94.75 88 GLN A C 1
ATOM 701 O O . GLN A 1 88 ? -9.815 14.711 -0.539 1.00 94.75 88 GLN A O 1
ATOM 706 N N . GLU A 1 89 ? -8.751 15.932 -2.092 1.00 93.19 89 GLU A N 1
ATOM 707 C CA . GLU A 1 89 ? -7.769 14.894 -2.428 1.00 93.19 89 GLU A CA 1
ATOM 708 C C . GLU A 1 89 ? -6.889 14.565 -1.230 1.00 93.19 89 GLU A C 1
ATOM 710 O O . GLU A 1 89 ? -6.694 13.394 -0.907 1.00 93.19 89 GLU A O 1
ATOM 715 N N . LEU A 1 90 ? -6.411 15.594 -0.526 1.00 94.25 90 LEU A N 1
ATOM 716 C CA . LEU A 1 90 ? -5.628 15.407 0.682 1.00 94.25 90 LEU A CA 1
ATOM 717 C C . LEU A 1 90 ? -6.425 14.605 1.714 1.00 94.25 90 LEU A C 1
ATOM 719 O O . LEU A 1 90 ? -5.937 13.580 2.186 1.00 94.25 90 LEU A O 1
ATOM 723 N N . PHE A 1 91 ? -7.659 15.019 2.021 1.00 92.94 91 PHE A N 1
ATOM 724 C CA . PHE A 1 91 ? -8.527 14.324 2.974 1.00 92.94 91 PHE A CA 1
ATOM 725 C C . PHE A 1 91 ? -8.766 12.865 2.577 1.00 92.94 91 PHE A C 1
ATOM 727 O O . PHE A 1 91 ? -8.652 11.965 3.408 1.00 92.94 91 PHE A O 1
ATOM 734 N N . ASP A 1 92 ? -9.039 12.612 1.302 1.00 91.56 92 ASP A N 1
ATOM 735 C CA . ASP A 1 92 ? -9.206 11.269 0.764 1.00 91.56 92 ASP A CA 1
ATOM 736 C C . ASP A 1 92 ? -7.957 10.406 0.970 1.00 91.56 92 ASP A C 1
ATOM 738 O O . ASP A 1 92 ? -8.081 9.243 1.347 1.00 91.56 92 ASP A O 1
ATOM 742 N N . LEU A 1 93 ? -6.764 10.955 0.733 1.00 93.19 93 LEU A N 1
ATOM 743 C CA . LEU A 1 93 ? -5.497 10.236 0.869 1.00 93.19 93 LEU A CA 1
ATOM 744 C C . LEU A 1 93 ? -5.149 9.938 2.330 1.00 93.19 93 LEU A C 1
ATOM 746 O O . LEU A 1 93 ? -4.754 8.809 2.641 1.00 93.19 93 LEU A O 1
ATOM 750 N N . ILE A 1 94 ? -5.291 10.931 3.213 1.00 92.50 94 ILE A N 1
ATOM 751 C CA . ILE A 1 94 ? -4.853 10.843 4.614 1.00 92.50 94 ILE A CA 1
ATOM 752 C C . ILE A 1 94 ? -5.917 10.283 5.564 1.00 92.50 94 ILE A C 1
ATOM 754 O O . ILE A 1 94 ? -5.615 10.007 6.726 1.00 92.50 94 ILE A O 1
ATOM 758 N N . SER A 1 95 ? -7.159 10.119 5.108 1.00 89.75 95 SER A N 1
ATOM 759 C CA . SER A 1 95 ? -8.209 9.521 5.925 1.00 89.75 95 SER A CA 1
ATOM 760 C C . SER A 1 95 ? -8.081 8.000 5.972 1.00 89.75 95 SER A C 1
ATOM 762 O O . SER A 1 95 ? -7.805 7.309 4.987 1.00 89.75 95 SER A O 1
ATOM 764 N N . GLU A 1 96 ? -8.306 7.461 7.166 1.00 89.25 96 GLU A N 1
ATOM 765 C CA . GLU A 1 96 ? -8.414 6.030 7.395 1.00 89.25 96 GLU A CA 1
ATOM 766 C C . GLU A 1 96 ? -9.856 5.704 7.777 1.00 89.25 96 GLU A C 1
ATOM 768 O O . GLU A 1 96 ? -10.397 6.226 8.753 1.00 89.25 96 GLU A O 1
ATOM 773 N N . ASN A 1 97 ? -10.481 4.807 7.018 1.00 84.75 97 ASN A N 1
ATOM 774 C CA . ASN A 1 97 ? -11.792 4.279 7.370 1.00 84.75 97 ASN A CA 1
ATOM 775 C C . ASN A 1 97 ? -11.616 2.979 8.159 1.00 84.75 97 ASN A C 1
ATOM 777 O O . 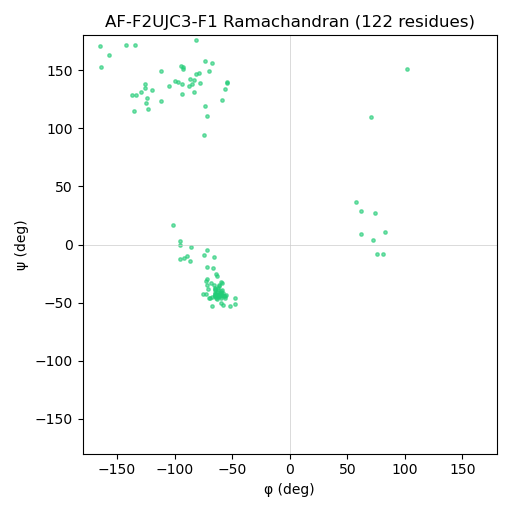ASN A 1 97 ? -10.919 2.075 7.708 1.00 84.75 97 ASN A O 1
ATOM 781 N N . ARG A 1 98 ? -12.267 2.859 9.318 1.00 87.12 98 ARG A N 1
ATOM 782 C CA . ARG A 1 98 ? -12.344 1.607 10.077 1.00 87.12 98 ARG A CA 1
ATOM 783 C C . ARG A 1 98 ? -13.766 1.351 10.535 1.00 87.12 98 ARG A C 1
ATOM 785 O O . ARG A 1 98 ? -14.370 2.185 11.204 1.00 87.12 98 ARG A O 1
ATOM 792 N N . SER A 1 99 ? -14.260 0.153 10.248 1.00 86.25 99 SER A N 1
ATOM 793 C CA . SER A 1 99 ? -15.550 -0.315 10.746 1.00 86.25 99 SER A CA 1
ATOM 794 C C . SER A 1 99 ? -15.407 -0.925 12.142 1.00 86.25 99 SER A C 1
ATOM 796 O O . SER A 1 99 ? -14.475 -1.685 12.405 1.00 86.25 99 SER A O 1
ATOM 798 N N . MET A 1 100 ? -16.354 -0.625 13.032 1.00 89.81 100 MET A N 1
ATOM 799 C CA . MET A 1 100 ? -16.493 -1.309 14.321 1.00 89.81 100 MET A CA 1
ATOM 800 C C . MET A 1 100 ? -17.489 -2.462 14.182 1.00 89.81 100 MET A C 1
ATOM 802 O O . MET A 1 100 ? -18.522 -2.308 13.536 1.00 89.81 100 MET A O 1
ATOM 806 N N . SER A 1 101 ? -17.190 -3.617 14.782 1.00 91.25 101 SER A N 1
ATOM 807 C CA . SER A 1 101 ? -18.058 -4.802 14.706 1.00 91.25 101 SER A CA 1
ATOM 808 C C . SER A 1 101 ? -19.147 -4.842 15.780 1.00 91.25 101 SER A C 1
ATOM 810 O O . SER A 1 101 ? -20.069 -5.648 15.679 1.00 91.25 101 SER A O 1
ATOM 812 N N . ARG A 1 102 ? -19.030 -4.004 16.814 1.00 92.56 102 ARG A N 1
ATOM 813 C CA . ARG A 1 102 ? -19.953 -3.907 17.953 1.00 92.56 102 ARG A CA 1
ATOM 814 C C . ARG A 1 102 ? -20.273 -2.451 18.270 1.00 92.56 102 ARG A C 1
ATOM 816 O O . ARG A 1 102 ? -19.661 -1.533 17.719 1.00 92.56 102 ARG A O 1
ATOM 823 N N . THR A 1 103 ? -21.228 -2.232 19.166 1.00 92.62 103 THR A N 1
ATOM 824 C CA . THR A 1 103 ? -2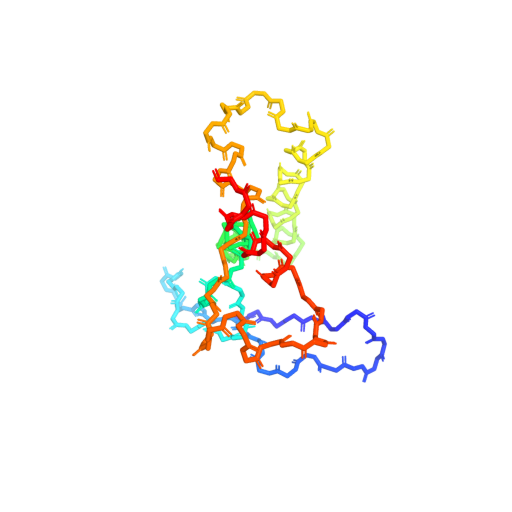1.588 -0.884 19.611 1.00 92.62 103 THR A CA 1
ATOM 825 C C . THR A 1 103 ? -20.530 -0.299 20.547 1.00 92.62 103 THR A C 1
ATOM 827 O O . THR A 1 103 ? -19.781 -1.022 21.202 1.00 92.62 103 THR A O 1
ATOM 830 N N . LEU A 1 104 ? -20.479 1.032 20.657 1.00 92.06 104 LEU A N 1
ATOM 831 C 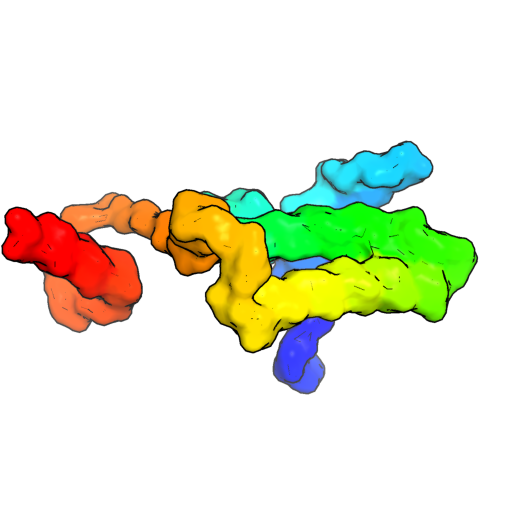CA . LEU A 1 104 ? -19.484 1.720 21.488 1.00 92.06 104 LEU A CA 1
ATOM 832 C C . LEU A 1 104 ? -19.547 1.321 22.974 1.00 92.06 104 LEU A C 1
ATOM 834 O O . LEU A 1 104 ? -18.510 1.265 23.631 1.00 92.06 104 LEU A O 1
ATOM 838 N N . LYS A 1 105 ? -20.744 1.007 23.492 1.00 91.62 105 LYS A N 1
ATOM 839 C CA . LYS A 1 105 ? -20.946 0.570 24.886 1.00 91.62 105 LYS A CA 1
ATOM 840 C C . LYS A 1 105 ? -20.200 -0.729 25.192 1.00 91.62 105 LYS A C 1
ATOM 842 O O . LYS A 1 105 ? -19.654 -0.888 26.273 1.00 91.62 105 LYS A O 1
ATOM 847 N N . GLU A 1 106 ? -20.129 -1.634 24.222 1.00 93.94 106 GLU A N 1
ATOM 848 C CA . GLU A 1 106 ? -19.467 -2.935 24.372 1.00 93.94 106 GLU A CA 1
ATOM 849 C C . GLU A 1 106 ? -17.931 -2.837 24.361 1.00 93.94 106 GLU A C 1
ATOM 851 O O . GLU A 1 106 ? -17.250 -3.821 24.650 1.00 93.94 106 GLU A O 1
ATOM 856 N N . TYR A 1 107 ? -17.376 -1.664 24.038 1.00 92.62 107 TYR A N 1
ATOM 857 C CA . TYR A 1 107 ? -15.937 -1.382 24.046 1.00 92.62 107 TYR A CA 1
ATOM 858 C C . TYR A 1 107 ? -15.477 -0.598 25.288 1.00 92.62 107 TYR A C 1
ATOM 860 O O . TYR A 1 107 ? -14.390 -0.012 25.287 1.00 92.62 107 TYR A O 1
ATOM 868 N N . GLU A 1 108 ? -16.281 -0.552 26.352 1.00 90.19 108 GLU A N 1
ATOM 869 C CA . GLU A 1 108 ? -15.909 0.122 27.597 1.00 90.19 108 GLU A CA 1
ATOM 870 C C . GLU A 1 108 ? -14.566 -0.394 28.155 1.00 90.19 108 GLU A C 1
ATOM 872 O O . GLU A 1 108 ? -14.240 -1.578 28.079 1.00 90.19 10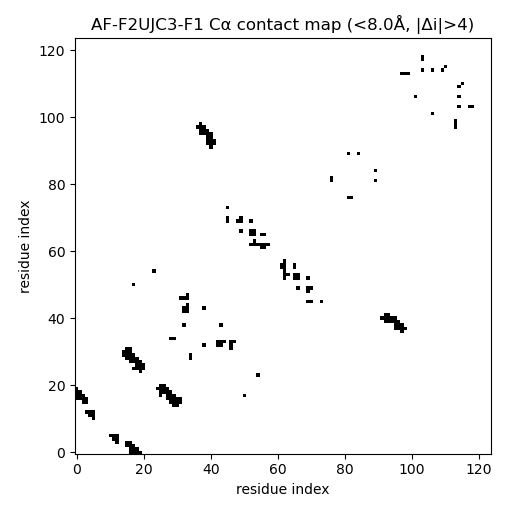8 GLU A O 1
ATOM 877 N N . GLY A 1 109 ? -13.732 0.524 28.654 1.00 91.69 109 GLY A N 1
ATOM 878 C CA . GLY A 1 109 ? -12.381 0.218 29.142 1.00 91.69 109 GLY A CA 1
ATOM 879 C C . GLY A 1 109 ? -11.323 -0.032 28.056 1.00 91.69 109 GLY A C 1
ATOM 880 O O . GLY A 1 109 ? -10.136 -0.090 28.377 1.00 91.69 109 GLY A O 1
ATOM 881 N N . GLN A 1 110 ? -11.700 -0.123 26.776 1.00 94.06 110 GLN A N 1
ATOM 882 C CA . GLN A 1 110 ? -10.761 -0.337 25.671 1.00 94.06 110 GLN A CA 1
ATOM 883 C C . GLN A 1 110 ? -10.326 0.978 25.011 1.00 94.06 110 GLN A C 1
ATOM 885 O O . GLN A 1 110 ? -11.038 1.986 25.024 1.00 94.06 110 GLN A O 1
ATOM 890 N N . LYS A 1 111 ? -9.131 0.967 24.407 1.00 92.81 111 LYS A N 1
ATOM 891 C CA . LYS A 1 111 ? -8.563 2.104 23.670 1.00 92.81 111 LYS A CA 1
ATOM 892 C C . LYS A 1 111 ? -8.217 1.687 22.244 1.00 92.81 111 LYS A C 1
ATOM 894 O O . LYS A 1 111 ? -7.470 0.737 22.035 1.00 92.81 111 LYS A O 1
ATOM 899 N N . SER A 1 112 ? -8.737 2.427 21.272 1.00 92.94 112 SER A N 1
ATOM 900 C CA . SER A 1 112 ? -8.352 2.347 19.861 1.00 92.94 112 SER A CA 1
ATOM 901 C C . SER A 1 112 ? -8.690 3.667 19.168 1.00 92.94 112 SER A C 1
ATOM 903 O O . SER A 1 112 ? -9.487 4.451 19.689 1.00 92.94 112 SER A O 1
ATOM 905 N N . THR A 1 113 ? -8.108 3.912 17.993 1.00 91.56 113 THR A N 1
ATOM 906 C CA . THR A 1 113 ? -8.436 5.088 17.172 1.00 91.56 113 THR A CA 1
ATOM 907 C C . THR A 1 113 ? -9.931 5.136 16.852 1.00 91.56 113 THR A C 1
ATOM 909 O O . THR A 1 113 ? -10.568 6.153 17.096 1.00 91.56 113 THR A O 1
ATOM 912 N N . SER A 1 114 ? -10.519 4.008 16.440 1.00 91.94 114 SER A N 1
ATOM 913 C CA . SER A 1 114 ? -11.952 3.891 16.137 1.00 91.94 114 SER A CA 1
ATOM 914 C C . SER A 1 114 ? -12.859 4.221 17.328 1.00 91.94 114 SER A C 1
ATOM 916 O O . SER A 1 114 ? -13.853 4.920 17.153 1.00 91.94 114 SER A O 1
ATOM 918 N N . ILE A 1 115 ? -12.512 3.768 18.542 1.00 94.31 115 ILE A N 1
ATOM 919 C CA . ILE A 1 115 ? -13.286 4.066 19.762 1.00 94.31 115 ILE A CA 1
ATOM 920 C C . ILE A 1 115 ? -13.237 5.565 20.072 1.00 94.31 115 ILE A C 1
ATOM 922 O O . ILE A 1 115 ? -14.265 6.161 20.391 1.00 94.31 115 ILE A O 1
ATOM 926 N N . SER A 1 116 ? -12.055 6.179 19.981 1.00 93.75 116 SER A N 1
ATOM 927 C CA . SER A 1 116 ? -11.894 7.616 20.217 1.00 93.75 116 SER A CA 1
ATOM 928 C C . SER A 1 116 ? -12.680 8.441 19.199 1.00 93.75 116 SER A C 1
ATOM 930 O O . SER A 1 116 ? -13.442 9.316 19.598 1.00 93.75 116 SER A O 1
ATOM 932 N N . THR A 1 117 ? -12.578 8.116 17.906 1.00 94.00 117 THR A N 1
ATOM 933 C CA . THR A 1 117 ? -13.341 8.787 16.843 1.00 94.00 117 THR A CA 1
ATOM 934 C C . THR A 1 117 ? -14.848 8.644 17.054 1.00 94.00 117 THR A C 1
ATOM 936 O O . THR A 1 117 ? -15.567 9.634 16.966 1.00 94.00 117 THR A O 1
ATOM 939 N N . ALA A 1 118 ? -15.340 7.450 17.400 1.00 93.38 118 ALA A N 1
ATOM 940 C CA . ALA A 1 118 ? -16.762 7.227 17.661 1.00 93.38 118 ALA A CA 1
ATOM 941 C C . ALA A 1 118 ? -17.285 8.056 18.848 1.00 93.38 118 ALA A C 1
ATOM 943 O O . ALA A 1 118 ? -18.388 8.594 18.774 1.00 93.38 118 ALA A O 1
ATOM 944 N N . LYS A 1 119 ? -16.491 8.203 19.918 1.00 92.19 119 LYS A N 1
ATOM 945 C CA . LYS A 1 119 ? -16.824 9.079 21.056 1.00 92.19 119 LYS A CA 1
ATOM 946 C C . LYS A 1 119 ? -16.907 10.547 20.642 1.00 92.19 119 LYS A C 1
ATOM 948 O O . LYS A 1 119 ? -17.835 11.228 21.059 1.00 92.19 119 LYS A O 1
ATOM 953 N N . SER A 1 120 ? -15.967 11.024 19.824 1.00 91.81 120 SER A N 1
ATOM 954 C CA . SER A 1 120 ? -15.967 12.407 19.330 1.00 91.81 120 SER A CA 1
ATOM 955 C C . SER A 1 120 ? -17.163 12.698 18.428 1.00 91.81 120 SER A C 1
ATOM 957 O O . SER A 1 120 ? -17.800 13.728 18.593 1.00 91.81 120 SER A O 1
ATOM 959 N N . VAL A 1 121 ? -17.511 11.774 17.528 1.00 89.62 121 VAL A N 1
ATOM 960 C CA . VAL A 1 121 ? -18.675 11.913 16.636 1.00 89.62 121 VAL A CA 1
ATOM 961 C C . VAL A 1 121 ? -19.993 11.904 17.415 1.00 89.62 121 VAL A C 1
ATOM 963 O O . VAL A 1 121 ? -20.905 12.621 17.037 1.00 89.62 121 VAL A O 1
ATOM 966 N N . GLN A 1 122 ? -20.100 11.138 18.509 1.00 83.19 122 GLN A N 1
ATOM 967 C CA . GLN A 1 122 ? -21.284 11.165 19.384 1.00 83.19 122 GLN A CA 1
ATOM 968 C C . GLN A 1 122 ? -21.411 12.441 20.230 1.00 83.19 122 GLN A C 1
ATOM 970 O O . GLN A 1 122 ? -22.486 12.693 20.767 1.00 83.19 122 GLN A O 1
ATOM 975 N N . ALA A 1 123 ? -20.319 13.185 20.420 1.00 77.94 123 ALA A N 1
ATOM 976 C CA . ALA A 1 123 ? -20.294 14.406 21.222 1.00 77.94 123 ALA A CA 1
ATOM 977 C C . ALA A 1 123 ? -20.561 15.684 20.403 1.00 77.94 123 ALA A C 1
ATOM 979 O O . ALA A 1 123 ? -20.755 16.742 21.003 1.00 77.94 123 ALA A O 1
ATOM 980 N N . CYS A 1 124 ? -20.544 15.587 19.069 1.00 58.25 124 CYS A N 1
ATOM 981 C CA . CYS A 1 124 ? -21.000 16.623 18.141 1.00 58.25 124 CYS A CA 1
ATOM 982 C C . CYS A 1 124 ? -22.500 16.482 17.867 1.00 58.25 124 CYS A C 1
ATOM 984 O O . CYS A 1 124 ? -23.142 17.540 17.698 1.00 58.25 124 CYS A O 1
#

Organism: Salpingoeca rosetta (strain ATCC 50818 / BSB-021) (NCBI:txid946362)

Solvent-accessible surface area (backbone atoms only — not comparable to full-atom values): 7522 Å² total; per-residue (Å²): 114,50,72,69,78,44,93,53,84,98,49,78,55,77,72,43,40,41,34,56,50,96,88,68,48,80,74,43,79,38,77,52,62,67,82,46,86,52,52,46,41,44,60,28,54,50,52,54,58,39,60,59,23,64,74,37,63,96,47,75,66,48,16,49,51,44,30,45,54,54,50,50,57,57,48,48,42,59,75,56,70,42,68,94,53,53,73,66,58,46,48,57,34,73,41,63,52,71,88,74,94,67,58,75,78,82,45,68,97,64,88,50,73,64,58,53,51,52,54,54,62,73,73,107